Protein AF-A0A2J6RC26-F1 (afdb_monomer_lite)

Organism: Hyaloscypha variabilis (strain UAMH 11265 / GT02V1 / F) (NCBI:txid1149755)

Secondary structure (DSSP, 8-state):
---PPP--GGG-TTS-PPPHHHHHHHHHHHHTT--HHHHHHHHHHH-TTS---HHHHHHHHHHHTT-

pLDDT: mean 79.61, std 16.53, range [42.78, 95.0]

Foldseek 3Di:
DDDDDDPDPPPDPPPPADDPVLLVLLVVCVVVVHDLVRSLVVVCVVPVVDRDDSVNSVVSVVVVVVD

Radius of gyration: 14.68 Å; chains: 1; bounding box: 45×23×35 Å

Sequence (67 aa):
HNHPPSESPTEHPGARKLDPKAIAAVKALEENGVSVKETLEILHRENPSVRYLPRDIYNARAAIKRD

Structure (mmCIF, N/CA/C/O backbone):
data_AF-A0A2J6RC26-F1
#
_entry.id   AF-A0A2J6RC26-F1
#
loop_
_atom_site.group_PDB
_atom_site.id
_atom_site.type_symbol
_atom_site.label_atom_id
_atom_site.label_alt_id
_atom_site.label_comp_id
_atom_site.label_asym_id
_atom_site.label_entity_id
_atom_site.label_seq_id
_atom_site.pdbx_PDB_ins_code
_atom_site.Cartn_x
_atom_site.Cartn_y
_atom_site.Cartn_z
_atom_site.occupancy
_atom_site.B_iso_or_equiv
_atom_site.auth_seq_id
_atom_site.auth_comp_id
_atom_site.auth_asym_id
_atom_site.auth_atom_id
_atom_site.pdbx_PDB_model_num
ATOM 1 N N . HIS A 1 1 ? 34.452 7.878 -24.658 1.00 59.94 1 HIS A N 1
ATOM 2 C CA . HIS A 1 1 ? 33.225 7.612 -23.883 1.00 59.94 1 HIS A CA 1
ATOM 3 C C . HIS A 1 1 ? 32.145 7.153 -24.852 1.00 59.94 1 HIS A C 1
ATOM 5 O O . HIS A 1 1 ? 31.647 7.976 -25.600 1.00 59.94 1 HIS A O 1
ATOM 11 N N . ASN A 1 2 ? 31.872 5.847 -24.913 1.00 51.94 2 ASN A N 1
ATOM 12 C CA . ASN A 1 2 ? 30.834 5.246 -25.757 1.00 51.94 2 ASN A CA 1
ATOM 13 C C . ASN A 1 2 ? 30.043 4.286 -24.871 1.00 51.94 2 ASN A C 1
ATOM 15 O O . ASN A 1 2 ? 30.541 3.211 -24.548 1.00 51.94 2 ASN A O 1
ATOM 19 N N . HIS A 1 3 ? 28.852 4.690 -24.445 1.00 66.12 3 HIS A N 1
ATOM 20 C CA . HIS A 1 3 ? 27.866 3.759 -23.917 1.00 66.12 3 HIS A CA 1
ATOM 21 C C . HIS A 1 3 ? 26.544 4.028 -24.642 1.00 66.12 3 HIS A C 1
ATOM 23 O O . HIS A 1 3 ? 26.192 5.201 -24.804 1.00 66.12 3 HIS A O 1
ATOM 29 N N . PRO A 1 4 ? 25.845 2.990 -25.126 1.00 58.59 4 PRO A N 1
ATOM 30 C CA . PRO A 1 4 ? 24.528 3.152 -25.727 1.00 58.59 4 PRO A CA 1
ATOM 31 C C . PRO A 1 4 ? 23.505 3.639 -24.680 1.00 58.59 4 PRO A C 1
ATOM 33 O O . PRO A 1 4 ? 23.696 3.391 -23.481 1.00 58.59 4 PRO A O 1
ATOM 36 N N . PRO A 1 5 ? 22.433 4.341 -25.100 1.00 61.66 5 PRO A N 1
ATOM 37 C CA . PRO A 1 5 ? 21.317 4.660 -24.217 1.00 61.66 5 PRO A CA 1
ATOM 38 C C . PRO A 1 5 ? 20.658 3.358 -23.744 1.00 61.66 5 PRO A C 1
ATOM 40 O O . PRO A 1 5 ? 20.365 2.485 -24.556 1.00 61.66 5 PRO A O 1
ATOM 43 N N . SER A 1 6 ? 20.462 3.207 -22.433 1.00 54.97 6 SER A N 1
ATOM 44 C CA . SER A 1 6 ? 19.848 2.013 -21.842 1.00 54.97 6 SER A CA 1
ATOM 45 C C . SER A 1 6 ? 18.452 1.747 -22.424 1.00 54.97 6 SER A C 1
ATOM 47 O O . SER A 1 6 ? 17.533 2.540 -22.239 1.00 54.97 6 SER A O 1
ATOM 49 N N . GLU A 1 7 ? 18.273 0.596 -23.075 1.00 51.41 7 GLU A N 1
ATOM 50 C CA . GLU A 1 7 ? 16.998 0.093 -23.623 1.00 51.41 7 GLU A CA 1
ATOM 51 C C . GLU A 1 7 ? 16.240 -0.812 -22.627 1.00 51.41 7 GLU A C 1
ATOM 53 O O . GLU A 1 7 ? 15.595 -1.786 -23.007 1.00 51.41 7 GLU A O 1
ATOM 58 N N . SER A 1 8 ? 16.320 -0.535 -21.322 1.00 45.12 8 SER A N 1
ATOM 59 C CA . SER A 1 8 ? 15.618 -1.324 -20.300 1.00 45.12 8 SER A CA 1
ATOM 60 C C . SER A 1 8 ? 14.487 -0.517 -19.645 1.00 45.12 8 SER A C 1
ATOM 62 O O . SER A 1 8 ? 14.752 0.291 -18.754 1.00 45.12 8 SER A O 1
ATOM 64 N N . PRO A 1 9 ? 13.200 -0.761 -19.981 1.00 43.91 9 PRO A N 1
ATOM 65 C CA . PRO A 1 9 ? 12.061 -0.194 -19.241 1.00 43.91 9 PRO A CA 1
ATOM 66 C C . PRO A 1 9 ? 12.002 -0.649 -17.765 1.00 43.91 9 PRO A C 1
ATOM 68 O O . PRO A 1 9 ? 11.173 -0.179 -16.988 1.00 43.91 9 PRO A O 1
ATOM 71 N N . THR A 1 10 ? 12.907 -1.537 -17.358 1.00 47.44 10 THR A N 1
ATOM 72 C CA . THR A 1 10 ? 13.114 -2.043 -15.999 1.00 47.44 10 THR A CA 1
ATOM 73 C C . THR A 1 10 ? 13.839 -1.066 -15.059 1.00 47.44 10 THR A C 1
ATOM 75 O O . THR A 1 10 ? 13.833 -1.298 -13.850 1.00 47.44 10 THR A O 1
ATOM 78 N N . GLU A 1 11 ? 14.428 0.027 -15.565 1.00 42.78 11 GLU A N 1
ATOM 79 C CA . GLU A 1 11 ? 15.240 0.979 -14.777 1.00 42.78 11 GLU A CA 1
ATOM 80 C C . GLU A 1 11 ? 14.489 2.228 -14.283 1.00 42.78 11 GLU A C 1
ATOM 82 O O . GLU A 1 11 ? 15.065 3.061 -13.586 1.00 42.78 11 GLU A O 1
ATOM 87 N N . HIS A 1 12 ? 13.194 2.372 -14.575 1.00 43.72 12 HIS A N 1
ATOM 88 C CA . HIS A 1 12 ? 12.428 3.543 -14.143 1.00 43.72 12 HIS A CA 1
ATOM 89 C C . HIS A 1 12 ? 11.573 3.234 -12.896 1.00 43.72 12 HIS A C 1
ATOM 91 O O . HIS A 1 12 ? 10.436 2.771 -13.031 1.00 43.72 12 HIS A O 1
ATOM 97 N N . PRO A 1 13 ? 12.027 3.561 -11.664 1.00 50.97 13 PRO A N 1
ATOM 98 C CA . PRO A 1 13 ? 11.220 3.415 -10.443 1.00 50.97 13 PRO A CA 1
ATOM 99 C C . PRO A 1 13 ? 9.952 4.289 -10.442 1.00 50.97 13 PRO A C 1
ATOM 101 O O . PRO A 1 13 ? 9.084 4.113 -9.595 1.00 50.97 13 PRO A O 1
ATOM 104 N N . GLY A 1 14 ? 9.821 5.227 -11.388 1.00 46.72 14 GLY A N 1
ATOM 105 C CA . GLY A 1 14 ? 8.631 6.064 -11.554 1.00 46.72 14 GLY A CA 1
ATOM 106 C C . GLY A 1 14 ? 7.436 5.374 -12.225 1.00 46.72 14 GLY A C 1
ATOM 107 O O . GLY A 1 14 ? 6.329 5.895 -12.118 1.00 46.72 14 GLY A O 1
ATOM 108 N N . ALA A 1 15 ? 7.632 4.229 -12.893 1.00 48.38 15 ALA A N 1
ATOM 109 C CA . ALA A 1 15 ? 6.590 3.548 -13.673 1.00 48.38 15 ALA A CA 1
ATOM 110 C C . ALA A 1 15 ? 6.095 2.228 -13.055 1.00 48.38 15 ALA A C 1
ATOM 112 O O . ALA A 1 15 ? 5.198 1.594 -13.615 1.00 48.38 15 ALA A O 1
ATOM 113 N N . ARG A 1 16 ? 6.643 1.806 -11.905 1.00 62.28 16 ARG A N 1
ATOM 114 C CA . ARG A 1 16 ? 6.196 0.596 -11.201 1.00 62.28 16 ARG A CA 1
ATOM 115 C C . ARG A 1 16 ? 4.802 0.846 -10.616 1.00 62.28 16 ARG A C 1
ATOM 117 O O . ARG A 1 16 ? 4.655 1.394 -9.530 1.00 62.28 16 ARG A O 1
ATOM 124 N N . LYS A 1 17 ? 3.765 0.506 -11.380 1.00 69.62 17 LYS A N 1
ATOM 125 C CA . LYS A 1 17 ? 2.377 0.530 -10.910 1.00 69.62 17 LYS A CA 1
ATOM 126 C C . LYS A 1 17 ? 2.123 -0.713 -10.063 1.00 69.62 17 LYS A C 1
ATOM 128 O O . LYS A 1 17 ? 2.590 -1.795 -10.406 1.00 69.62 17 LYS A O 1
ATOM 133 N N . LEU A 1 18 ? 1.390 -0.546 -8.966 1.00 78.50 18 LEU A N 1
ATOM 134 C CA . LEU A 1 18 ? 0.851 -1.682 -8.225 1.00 78.50 18 LEU A CA 1
ATOM 135 C C . LEU A 1 18 ? -0.124 -2.445 -9.120 1.00 78.50 18 LEU A C 1
ATOM 137 O O . LEU A 1 18 ? -0.932 -1.836 -9.825 1.00 78.50 18 LEU A O 1
ATOM 141 N N . ASP A 1 19 ? -0.062 -3.771 -9.056 1.00 82.56 19 ASP A N 1
ATOM 142 C CA . ASP A 1 19 ? -1.070 -4.625 -9.668 1.00 82.56 19 ASP A CA 1
ATOM 143 C C . ASP A 1 19 ? -2.466 -4.311 -9.104 1.00 82.5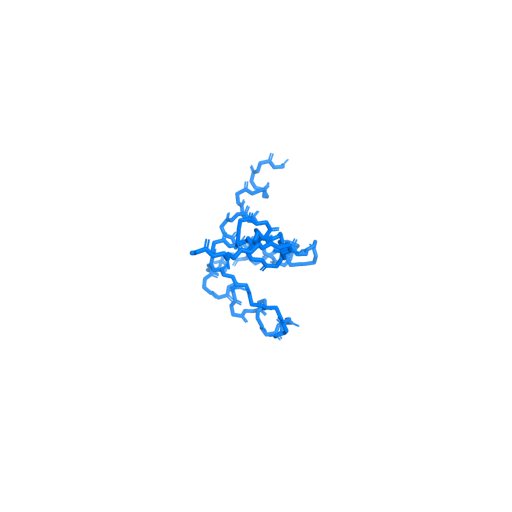6 19 ASP A C 1
ATOM 145 O O . ASP A 1 19 ? -2.587 -3.967 -7.924 1.00 82.56 19 ASP A O 1
ATOM 149 N N . PRO A 1 20 ? -3.546 -4.496 -9.885 1.00 85.62 20 PRO A N 1
ATOM 150 C CA . PRO A 1 20 ? -4.915 -4.236 -9.434 1.00 85.62 20 PRO A CA 1
ATOM 151 C C . PRO A 1 20 ? -5.266 -4.963 -8.130 1.00 85.62 20 PRO A C 1
ATOM 153 O O . PRO A 1 20 ? -5.931 -4.404 -7.260 1.00 85.62 20 PRO A O 1
ATOM 156 N N . LYS A 1 21 ? -4.754 -6.190 -7.957 1.00 86.50 21 LYS A N 1
ATOM 157 C CA . LYS A 1 21 ? -4.909 -6.968 -6.720 1.00 86.50 21 LYS A CA 1
ATOM 158 C C . LYS A 1 21 ? -4.235 -6.282 -5.528 1.00 86.50 21 LYS A C 1
ATOM 160 O O . LYS A 1 21 ? -4.816 -6.220 -4.450 1.00 86.50 21 LYS A O 1
ATOM 165 N N . ALA A 1 22 ? -3.037 -5.737 -5.727 1.00 88.19 22 ALA A N 1
ATOM 166 C CA . ALA A 1 22 ? -2.325 -5.011 -4.686 1.00 88.19 22 ALA A CA 1
ATOM 167 C C . ALA A 1 22 ? -3.006 -3.669 -4.373 1.00 88.19 22 ALA A C 1
ATOM 169 O O . ALA A 1 22 ? -3.082 -3.296 -3.210 1.00 88.19 22 ALA A O 1
ATOM 170 N N . ILE A 1 23 ? -3.574 -2.976 -5.367 1.00 89.38 23 ILE A N 1
ATOM 171 C CA . ILE A 1 23 ? -4.385 -1.765 -5.139 1.00 89.38 23 ILE A CA 1
ATOM 172 C C . ILE A 1 23 ? -5.624 -2.094 -4.294 1.00 89.38 23 ILE A C 1
ATOM 174 O O . ILE A 1 23 ? -5.904 -1.388 -3.328 1.00 89.38 23 ILE A O 1
ATOM 178 N N . ALA A 1 24 ? -6.330 -3.184 -4.608 1.00 92.12 24 ALA A N 1
ATOM 179 C CA . ALA A 1 24 ? -7.478 -3.637 -3.823 1.00 92.12 24 ALA A CA 1
ATOM 180 C C . ALA A 1 24 ? -7.087 -3.981 -2.375 1.00 92.12 24 ALA A C 1
ATOM 182 O O . ALA A 1 24 ? -7.780 -3.583 -1.441 1.00 92.12 24 ALA A O 1
ATOM 183 N N . ALA A 1 25 ? -5.944 -4.647 -2.181 1.00 91.94 25 ALA A N 1
ATOM 184 C CA . ALA A 1 25 ? -5.404 -4.921 -0.853 1.00 91.94 25 ALA A CA 1
ATOM 185 C C . ALA A 1 25 ? -5.039 -3.628 -0.104 1.00 91.94 25 ALA A C 1
ATOM 187 O O . ALA A 1 25 ? -5.417 -3.470 1.051 1.00 91.94 25 ALA A O 1
ATOM 188 N N . VAL A 1 26 ? -4.376 -2.664 -0.758 1.00 92.44 26 VAL A N 1
ATOM 189 C CA . VAL A 1 26 ? -4.064 -1.351 -0.161 1.00 92.44 26 VAL A CA 1
ATOM 190 C C . VAL A 1 26 ? -5.336 -0.621 0.266 1.00 92.44 26 VAL A C 1
ATOM 192 O O . VAL A 1 26 ? -5.346 -0.053 1.355 1.00 92.44 26 VAL A O 1
ATOM 195 N N . LYS A 1 27 ? -6.396 -0.655 -0.553 1.00 93.62 27 LYS A N 1
ATOM 196 C CA . LYS A 1 27 ? -7.692 -0.048 -0.227 1.00 93.62 27 LYS A CA 1
ATOM 197 C C . LYS A 1 27 ? -8.297 -0.680 1.027 1.00 93.62 27 LYS A C 1
ATOM 199 O O . LYS A 1 27 ? -8.530 0.027 2.000 1.00 93.62 27 LYS A O 1
ATOM 204 N N . ALA A 1 28 ? -8.435 -2.006 1.041 1.00 94.50 28 ALA A N 1
ATOM 205 C CA . ALA A 1 28 ? -8.983 -2.723 2.189 1.00 94.50 28 ALA A CA 1
ATOM 206 C C . ALA A 1 28 ? -8.163 -2.474 3.466 1.00 94.50 28 ALA A C 1
ATOM 208 O O . ALA A 1 28 ? -8.722 -2.230 4.532 1.00 94.50 28 ALA A O 1
ATOM 209 N N . LEU A 1 29 ? -6.831 -2.489 3.372 1.00 94.25 29 LEU A N 1
ATOM 210 C CA . LEU A 1 29 ? -5.944 -2.242 4.509 1.00 94.25 29 LEU A CA 1
ATOM 211 C C . LEU A 1 29 ? -6.035 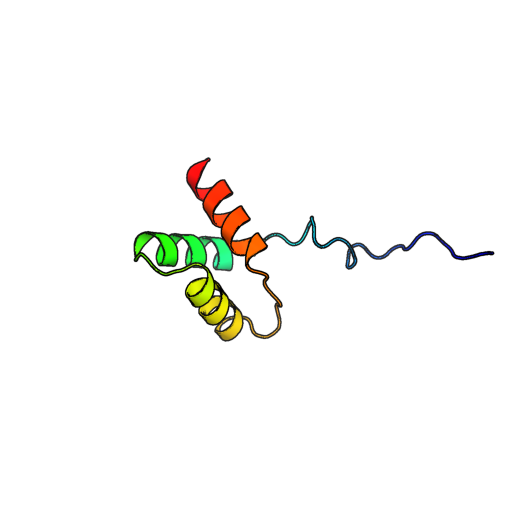-0.788 5.002 1.00 94.25 29 LEU A C 1
ATOM 213 O O . LEU A 1 29 ? -6.040 -0.561 6.210 1.00 94.25 29 LEU A O 1
ATOM 217 N N . GLU A 1 30 ? -6.164 0.197 4.106 1.00 92.75 30 GLU A N 1
ATOM 218 C CA . GLU A 1 30 ? -6.427 1.590 4.495 1.00 92.75 30 GLU A CA 1
ATOM 219 C C . GLU A 1 30 ? -7.753 1.725 5.256 1.00 92.75 30 GLU A C 1
ATOM 221 O O . GLU A 1 30 ? -7.771 2.342 6.319 1.00 92.75 30 GLU A O 1
ATOM 226 N N . GLU A 1 31 ? -8.834 1.120 4.756 1.00 92.56 31 GLU A N 1
ATOM 227 C CA . GLU A 1 31 ? -10.164 1.156 5.387 1.00 92.56 31 GLU A CA 1
ATOM 228 C C . GLU A 1 31 ? -10.169 0.507 6.781 1.00 92.56 31 GLU A C 1
ATOM 230 O O . GLU A 1 31 ? -10.922 0.919 7.660 1.00 92.56 31 GLU A O 1
ATOM 235 N N . ASN A 1 32 ? -9.274 -0.458 7.016 1.00 93.50 32 ASN A N 1
ATOM 236 C CA . ASN A 1 32 ? -9.058 -1.087 8.321 1.00 93.50 32 ASN A CA 1
ATOM 237 C C . ASN A 1 32 ? -8.095 -0.301 9.236 1.00 93.50 32 ASN A C 1
ATOM 239 O O . ASN A 1 32 ? -7.776 -0.757 10.333 1.00 93.50 32 ASN A O 1
ATOM 243 N N . GLY A 1 33 ? -7.607 0.868 8.808 1.00 92.81 33 GLY A N 1
ATOM 244 C CA . GLY A 1 33 ? -6.700 1.711 9.593 1.00 92.81 33 GLY A CA 1
ATOM 245 C C . GLY A 1 33 ? -5.252 1.210 9.642 1.00 92.81 33 GLY A C 1
ATOM 246 O O . GLY A 1 33 ? -4.460 1.690 10.454 1.00 92.81 33 GLY A O 1
ATOM 247 N N . VAL A 1 34 ? -4.878 0.267 8.773 1.00 95.00 34 VAL A N 1
ATOM 248 C CA . VAL A 1 34 ? -3.534 -0.320 8.741 1.00 95.00 34 VAL A CA 1
ATOM 249 C C . VAL A 1 34 ? -2.511 0.717 8.273 1.00 95.00 34 VAL A C 1
ATOM 251 O O . VAL A 1 34 ? -2.724 1.489 7.328 1.00 95.00 34 VAL A O 1
ATOM 254 N N . SER A 1 35 ? -1.349 0.742 8.927 1.00 93.38 35 SER A N 1
ATOM 255 C CA . SER A 1 35 ? -0.274 1.676 8.584 1.00 93.38 35 SER A CA 1
ATOM 256 C C . SER A 1 35 ? 0.359 1.356 7.221 1.00 93.38 35 SER A C 1
ATOM 258 O O . SER A 1 35 ? 0.304 0.227 6.734 1.00 93.38 35 SER A O 1
ATOM 260 N N . VAL A 1 36 ? 1.015 2.338 6.594 1.00 91.19 36 VAL A N 1
ATOM 261 C CA . VAL A 1 36 ? 1.721 2.131 5.311 1.00 91.19 36 VAL A CA 1
ATOM 262 C C . VAL A 1 36 ? 2.825 1.078 5.431 1.00 91.19 36 VAL A C 1
ATOM 264 O O . VAL A 1 36 ? 2.996 0.267 4.525 1.00 91.19 36 VAL A O 1
ATOM 267 N N . LYS A 1 37 ? 3.562 1.075 6.549 1.00 91.44 37 LYS A N 1
ATOM 268 C CA . LYS A 1 37 ? 4.634 0.104 6.796 1.00 91.44 37 LYS A CA 1
ATOM 269 C C . LYS A 1 37 ? 4.072 -1.314 6.885 1.00 91.44 37 LYS A C 1
ATOM 271 O O . LYS A 1 37 ? 4.570 -2.201 6.207 1.00 91.44 37 LYS A O 1
ATOM 276 N N . GLU A 1 38 ? 3.006 -1.498 7.653 1.00 93.56 38 GLU A N 1
ATOM 277 C CA . GLU A 1 38 ? 2.366 -2.805 7.808 1.00 93.56 38 GLU A CA 1
ATOM 278 C C . GLU A 1 38 ? 1.715 -3.278 6.501 1.00 93.56 38 GLU A C 1
ATOM 280 O O . GLU A 1 38 ? 1.882 -4.428 6.106 1.00 93.56 38 GLU A O 1
ATOM 285 N N . THR A 1 39 ? 1.095 -2.361 5.750 1.00 93.62 39 THR A N 1
ATOM 286 C CA . THR A 1 39 ? 0.589 -2.632 4.393 1.00 93.62 39 THR A CA 1
ATOM 287 C C . THR A 1 39 ? 1.704 -3.156 3.484 1.00 93.62 39 THR A C 1
ATOM 289 O O . THR A 1 39 ? 1.511 -4.126 2.755 1.00 93.62 39 THR A O 1
ATOM 292 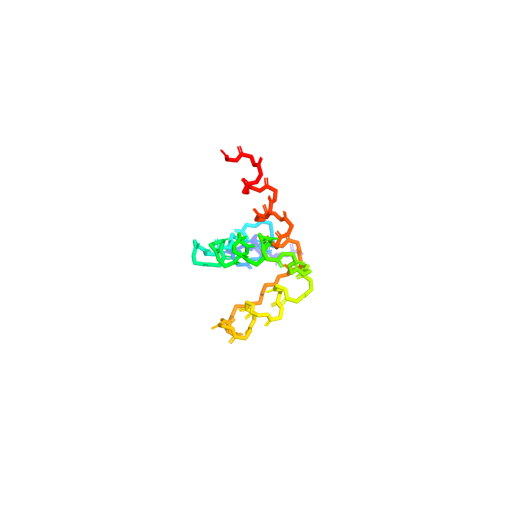N N . LEU A 1 40 ? 2.889 -2.540 3.537 1.00 91.88 40 LEU A N 1
ATOM 293 C CA . LEU A 1 40 ? 4.039 -2.951 2.736 1.00 91.88 40 LEU A CA 1
ATOM 294 C C . LEU A 1 40 ? 4.524 -4.361 3.103 1.00 91.88 40 LEU A C 1
ATOM 296 O O . LEU A 1 40 ? 4.822 -5.152 2.210 1.00 91.88 40 LEU A O 1
ATOM 300 N N . GLU A 1 41 ? 4.586 -4.681 4.397 1.00 92.19 41 GLU A N 1
ATOM 301 C CA . GLU A 1 41 ? 4.987 -6.010 4.871 1.00 92.19 41 GLU A CA 1
ATOM 302 C C . GLU A 1 41 ? 3.987 -7.096 4.455 1.00 92.19 41 GLU A C 1
ATOM 304 O O . GLU A 1 41 ? 4.400 -8.175 4.025 1.00 92.19 41 GLU A O 1
ATOM 309 N N . ILE A 1 42 ? 2.685 -6.801 4.509 1.00 92.31 42 ILE A N 1
ATOM 310 C CA . ILE A 1 42 ? 1.628 -7.710 4.045 1.00 92.31 42 ILE A CA 1
ATOM 311 C C . ILE A 1 42 ? 1.771 -7.970 2.543 1.00 92.31 42 ILE A C 1
ATOM 313 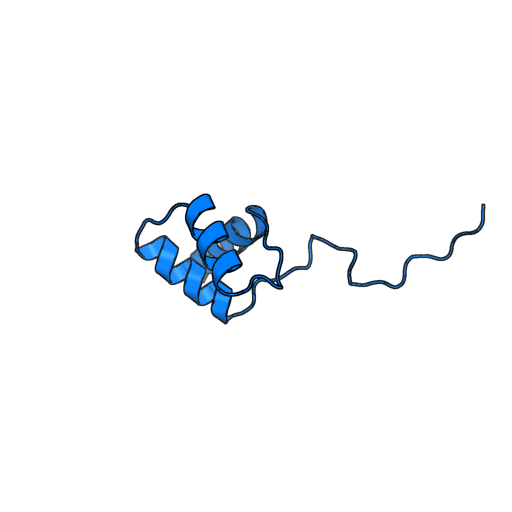O O . ILE A 1 42 ? 1.858 -9.125 2.131 1.00 92.31 42 ILE A O 1
ATOM 317 N N . LEU A 1 43 ? 1.893 -6.919 1.727 1.00 90.19 43 LEU A N 1
ATOM 318 C CA . LEU A 1 43 ? 2.045 -7.073 0.278 1.00 90.19 43 LEU A CA 1
ATO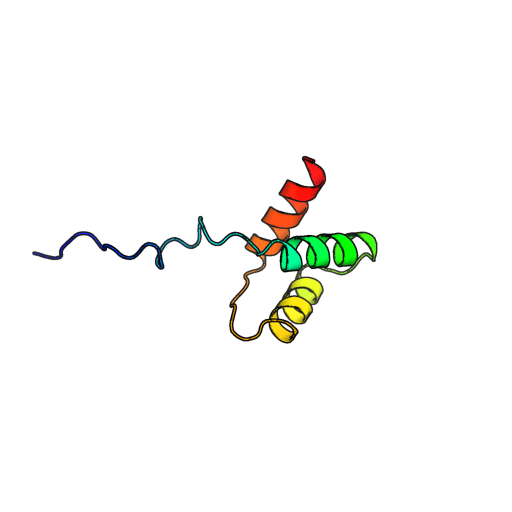M 319 C C . LEU A 1 43 ? 3.319 -7.829 -0.103 1.00 90.19 43 LEU A C 1
ATOM 321 O O . LEU A 1 43 ? 3.318 -8.589 -1.070 1.00 90.19 43 LEU A O 1
ATOM 325 N N . HIS A 1 44 ? 4.407 -7.639 0.645 1.00 90.31 44 HIS A N 1
ATOM 326 C CA . HIS A 1 44 ? 5.644 -8.374 0.408 1.00 90.31 44 HIS A CA 1
ATOM 327 C C . HIS A 1 44 ? 5.521 -9.851 0.805 1.00 90.31 44 HIS A C 1
ATOM 329 O O . HIS A 1 44 ? 6.105 -10.708 0.151 1.00 90.31 44 HIS A O 1
ATOM 335 N N . ARG A 1 45 ? 4.727 -10.172 1.835 1.00 88.94 45 ARG A N 1
ATOM 336 C CA . ARG A 1 45 ? 4.406 -11.560 2.195 1.00 88.94 45 ARG A CA 1
ATOM 337 C C . ARG A 1 45 ? 3.542 -12.240 1.134 1.00 88.94 45 ARG A C 1
ATOM 339 O O . ARG A 1 45 ? 3.769 -13.409 0.842 1.00 88.94 45 ARG A O 1
ATOM 346 N N . GLU A 1 46 ? 2.567 -11.530 0.574 1.00 87.94 46 GLU A N 1
ATOM 347 C CA . GLU A 1 46 ? 1.691 -12.075 -0.469 1.00 87.94 46 GLU A CA 1
ATOM 348 C C . GLU A 1 46 ? 2.419 -12.243 -1.808 1.00 87.94 46 GLU A C 1
ATOM 350 O O . GLU A 1 46 ? 2.254 -13.263 -2.473 1.00 87.94 46 GLU A O 1
ATOM 355 N N . ASN A 1 47 ? 3.267 -11.276 -2.174 1.00 83.62 47 ASN A N 1
ATOM 356 C CA . ASN A 1 47 ? 4.045 -11.287 -3.409 1.00 83.62 47 ASN A CA 1
ATOM 357 C C . ASN A 1 47 ? 5.542 -11.061 -3.107 1.00 83.62 47 ASN A C 1
ATOM 359 O O . ASN A 1 47 ? 6.066 -9.978 -3.388 1.00 83.62 47 ASN A O 1
ATOM 363 N N . PRO A 1 48 ? 6.273 -12.074 -2.602 1.00 84.25 48 PRO A N 1
ATOM 364 C CA . PRO A 1 48 ? 7.692 -11.934 -2.248 1.00 84.25 48 PRO A CA 1
ATOM 365 C C . PRO A 1 48 ? 8.589 -11.675 -3.464 1.00 84.25 48 PRO A C 1
ATOM 367 O O . PRO A 1 48 ? 9.660 -11.082 -3.347 1.00 84.25 48 PRO A O 1
ATOM 370 N N . SER A 1 49 ? 8.135 -12.072 -4.655 1.00 82.62 49 SER A N 1
ATOM 371 C CA . SER A 1 49 ? 8.813 -11.809 -5.926 1.00 82.62 49 SER A CA 1
ATOM 372 C C . SER A 1 49 ? 8.790 -10.331 -6.325 1.00 82.62 49 SER A C 1
ATOM 374 O O . SER A 1 49 ? 9.590 -9.912 -7.161 1.00 82.62 49 SER A O 1
ATOM 376 N N . VAL A 1 50 ? 7.882 -9.534 -5.749 1.00 81.38 50 VAL A N 1
ATOM 377 C CA . VAL A 1 50 ? 7.736 -8.115 -6.068 1.00 81.38 50 VAL A CA 1
ATOM 378 C C . VAL A 1 50 ? 8.280 -7.273 -4.921 1.00 81.38 50 VAL A C 1
ATOM 380 O O . VAL A 1 50 ? 7.839 -7.341 -3.773 1.00 81.38 50 VAL A O 1
ATOM 383 N N . ARG A 1 51 ? 9.253 -6.422 -5.248 1.00 82.69 51 ARG A N 1
ATOM 384 C CA . ARG A 1 51 ? 9.808 -5.455 -4.303 1.00 82.69 51 ARG A CA 1
ATO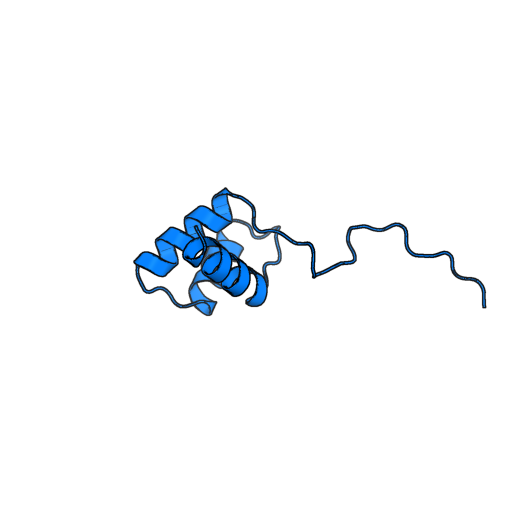M 385 C C . ARG A 1 51 ? 9.027 -4.149 -4.376 1.00 82.69 51 ARG A C 1
ATOM 387 O O . ARG A 1 51 ? 9.365 -3.261 -5.165 1.00 82.69 51 ARG A O 1
ATOM 394 N N . TYR A 1 52 ? 7.987 -4.064 -3.556 1.00 84.94 52 TYR A N 1
ATOM 395 C CA . TYR A 1 52 ? 7.244 -2.830 -3.327 1.00 84.94 52 TYR A CA 1
ATOM 396 C C . TYR A 1 52 ? 8.059 -1.852 -2.477 1.00 84.94 52 TYR A C 1
ATOM 398 O O . TYR A 1 52 ? 8.881 -2.246 -1.646 1.00 84.94 52 TYR A O 1
ATOM 406 N N . LEU A 1 53 ? 7.812 -0.563 -2.677 1.00 88.12 53 LEU A N 1
ATOM 407 C CA . LEU A 1 53 ? 8.365 0.534 -1.898 1.00 88.12 53 LEU A CA 1
ATOM 408 C C . LEU A 1 53 ? 7.239 1.249 -1.138 1.00 88.12 53 LEU A C 1
ATOM 410 O O . LEU A 1 53 ? 6.103 1.290 -1.611 1.00 88.12 53 LEU A O 1
ATOM 414 N N . PRO A 1 54 ? 7.538 1.923 -0.011 1.00 88.69 54 PRO A N 1
ATOM 415 C CA . PRO A 1 54 ? 6.550 2.748 0.687 1.00 88.69 54 PRO A CA 1
ATOM 416 C C . PRO A 1 54 ? 5.866 3.772 -0.233 1.00 88.69 54 PRO A C 1
ATOM 418 O O . PRO A 1 54 ? 4.675 4.040 -0.094 1.00 88.69 54 PRO A O 1
ATOM 421 N N . ARG A 1 55 ? 6.610 4.320 -1.209 1.00 88.75 55 ARG A N 1
ATOM 422 C CA . ARG A 1 55 ? 6.100 5.274 -2.206 1.00 88.75 55 ARG A CA 1
ATOM 423 C C . ARG A 1 55 ? 4.967 4.697 -3.049 1.00 88.75 55 ARG A C 1
ATOM 425 O O . ARG A 1 55 ? 4.036 5.430 -3.368 1.00 88.75 55 ARG A O 1
ATOM 432 N N . ASP A 1 56 ? 5.029 3.410 -3.376 1.00 87.38 56 ASP A N 1
ATOM 433 C CA . ASP A 1 56 ? 3.990 2.748 -4.162 1.00 87.38 56 ASP A CA 1
ATOM 434 C C . ASP A 1 56 ? 2.669 2.764 -3.389 1.00 87.38 56 ASP A C 1
ATOM 436 O O . ASP A 1 56 ? 1.630 3.113 -3.943 1.00 87.38 56 ASP A O 1
ATOM 440 N N . ILE A 1 57 ? 2.723 2.506 -2.079 1.00 90.06 57 ILE A N 1
ATOM 441 C CA . ILE A 1 57 ? 1.547 2.538 -1.203 1.00 90.06 57 ILE A CA 1
ATOM 442 C C . ILE A 1 57 ? 0.962 3.949 -1.135 1.00 90.06 57 ILE A C 1
ATOM 444 O O . ILE A 1 57 ? -0.244 4.118 -1.288 1.00 90.06 57 ILE A O 1
ATOM 448 N N . TYR A 1 58 ? 1.803 4.975 -0.968 1.00 90.50 58 TYR A N 1
ATOM 449 C CA . TYR A 1 58 ? 1.342 6.368 -0.987 1.00 90.50 58 TYR A CA 1
ATOM 450 C C . TYR A 1 58 ? 0.682 6.738 -2.318 1.00 90.50 58 TYR A C 1
ATOM 452 O O . TYR A 1 58 ? -0.370 7.375 -2.319 1.00 90.50 58 TYR A O 1
ATOM 460 N N . ASN A 1 59 ? 1.265 6.313 -3.441 1.00 88.50 59 ASN A N 1
ATOM 461 C CA . ASN A 1 59 ? 0.703 6.546 -4.768 1.00 88.50 59 ASN A CA 1
ATOM 462 C C . ASN A 1 59 ? -0.648 5.843 -4.939 1.00 88.50 59 ASN A C 1
ATOM 464 O O . ASN A 1 59 ? -1.577 6.457 -5.457 1.00 88.50 59 ASN A O 1
ATOM 468 N N . ALA A 1 60 ? -0.779 4.596 -4.479 1.00 89.56 60 ALA A N 1
ATOM 469 C CA . ALA A 1 60 ? -2.047 3.875 -4.519 1.00 89.56 60 ALA A CA 1
ATOM 470 C C . ALA A 1 60 ? -3.114 4.541 -3.651 1.00 89.56 60 ALA A C 1
ATOM 472 O O . ALA A 1 60 ? -4.203 4.790 -4.150 1.00 89.56 60 ALA A O 1
ATOM 473 N N . ARG A 1 61 ? -2.802 4.922 -2.406 1.00 90.69 61 ARG A N 1
ATOM 474 C CA . ARG A 1 61 ? -3.747 5.659 -1.547 1.00 90.69 61 ARG A CA 1
ATOM 475 C C . ARG A 1 61 ? -4.170 6.989 -2.170 1.00 90.69 61 ARG A C 1
ATOM 477 O O . ARG A 1 61 ? -5.344 7.344 -2.154 1.00 90.69 61 ARG A O 1
ATOM 484 N N . ALA A 1 62 ? -3.227 7.722 -2.762 1.00 90.38 62 ALA A N 1
ATOM 485 C CA . ALA A 1 62 ? -3.527 8.969 -3.460 1.00 90.38 62 ALA A CA 1
ATOM 486 C C . ALA A 1 62 ? -4.398 8.752 -4.708 1.00 90.38 62 ALA A C 1
ATOM 488 O O . ALA A 1 62 ? -5.233 9.599 -5.006 1.00 90.38 62 ALA A O 1
ATOM 489 N N . ALA A 1 63 ? -4.209 7.647 -5.433 1.00 86.88 63 ALA A N 1
ATOM 490 C CA . ALA A 1 63 ? -5.055 7.274 -6.562 1.00 86.88 63 ALA A CA 1
ATOM 491 C C . ALA A 1 63 ? -6.466 6.875 -6.105 1.00 86.88 63 ALA A C 1
ATOM 493 O O . ALA A 1 63 ? -7.427 7.356 -6.684 1.00 86.88 63 ALA A O 1
ATOM 494 N N . ILE A 1 64 ? -6.583 6.089 -5.029 1.00 86.88 64 ILE A N 1
ATOM 495 C CA . ILE A 1 64 ? -7.867 5.672 -4.440 1.00 86.88 64 ILE A CA 1
ATOM 496 C C . ILE A 1 64 ? -8.685 6.883 -3.981 1.00 86.88 64 ILE A C 1
ATOM 498 O O . ILE A 1 64 ? -9.884 6.916 -4.192 1.00 86.88 64 ILE A O 1
ATOM 502 N N . LYS A 1 65 ? -8.054 7.899 -3.380 1.00 85.31 65 LYS A N 1
ATOM 503 C CA . LYS A 1 65 ? -8.751 9.120 -2.931 1.00 85.31 65 LYS A CA 1
ATOM 504 C C . LYS A 1 65 ? -9.187 10.059 -4.059 1.00 85.31 65 LYS A C 1
ATOM 506 O O . LYS A 1 65 ? -9.872 11.040 -3.785 1.00 85.31 65 LYS A O 1
ATOM 511 N N . ARG A 1 66 ? -8.695 9.843 -5.281 1.00 78.62 66 ARG A N 1
ATOM 512 C CA . ARG A 1 66 ? -9.031 10.654 -6.461 1.00 78.62 66 ARG A CA 1
ATOM 513 C C . ARG A 1 66 ? -10.155 10.042 -7.298 1.00 78.62 66 ARG A C 1
ATOM 515 O O . ARG A 1 66 ? -10.645 10.744 -8.179 1.00 78.62 66 ARG A O 1
ATOM 522 N N . ASP A 1 67 ? -10.483 8.779 -7.048 1.00 65.62 67 ASP A N 1
ATOM 523 C CA . ASP A 1 67 ? -11.583 8.024 -7.658 1.00 65.62 67 ASP A CA 1
ATOM 524 C C . ASP A 1 67 ? -12.843 8.150 -6.787 1.00 65.62 67 ASP A C 1
ATOM 526 O O . ASP A 1 67 ? -13.932 8.368 -7.361 1.00 65.62 67 ASP A O 1
#